Protein AF-A0AAE0ZMP1-F1 (afdb_monomer_lite)

pLDDT: mean 78.0, std 19.4, range [36.06, 98.5]

Radius of gyration: 20.7 Å; chains: 1; bounding box: 54×24×62 Å

Foldseek 3Di:
DVVVVVVCVVFVLPPQVPVVVVVVVVVVVVDDDDPVVVVVVVVVVVVCVVQQAEDEEEEEAEAAEYEYAEYEYAEYAEYEYHHYEYAEYAEYEYECYEYAEYAEYEYECEEYAEYAEYEYENYEYAEYAEYEYEHYEYAEYAEYEYEHEEYAEYAYYEYEHYHYNYYNYYHYDD

Secondary structure (DSSP, 8-state):
-HHHHHHHHHHT-TTHHHHHHHHHHHHHHS----HHHHHHHHHHHHHHHHTT-EE-S-EES-BSSEEE-SEEEEEEEEEEEESEEEEEEEEEEEESSEEEEEEEEEEESSEEEEEEEEEEESSEEEEEEEEEEESSEEEEEEEEEEESSEEEEEEEEEEESSEEEEEEEEEEE-

Structure (mmCIF, N/CA/C/O backbone):
data_AF-A0AAE0ZMP1-F1
#
_entry.id   AF-A0AAE0ZMP1-F1
#
loop_
_atom_site.group_PDB
_atom_site.id
_atom_site.type_symbol
_atom_site.label_atom_id
_atom_site.label_alt_id
_atom_site.label_comp_id
_atom_site.label_asym_id
_atom_site.label_entity_id
_atom_site.label_seq_id
_atom_site.pdbx_PDB_ins_code
_atom_site.Cartn_x
_atom_site.Cartn_y
_atom_site.Cartn_z
_atom_site.occupancy
_atom_site.B_iso_or_equiv
_atom_site.auth_seq_id
_atom_site.auth_comp_id
_atom_site.auth_asym_id
_atom_site.auth_atom_id
_atom_site.pdbx_PDB_model_num
ATOM 1 N N . MET A 1 1 ? 25.506 11.084 -27.784 1.00 42.22 1 MET A N 1
ATOM 2 C CA . MET A 1 1 ? 26.044 9.914 -27.052 1.00 42.22 1 MET A CA 1
ATOM 3 C C . MET A 1 1 ? 26.515 10.253 -25.639 1.00 42.22 1 MET A C 1
ATOM 5 O O . MET A 1 1 ? 26.110 9.558 -24.723 1.00 42.22 1 MET A O 1
ATOM 9 N N . GLU A 1 2 ? 27.291 11.321 -25.417 1.00 36.06 2 GLU A N 1
ATOM 10 C CA . GLU A 1 2 ? 27.834 11.646 -24.080 1.00 36.06 2 GLU A CA 1
ATOM 11 C C . GLU A 1 2 ? 26.759 11.967 -23.018 1.00 36.06 2 GLU A C 1
ATOM 13 O O . GLU A 1 2 ? 26.895 11.605 -21.853 1.00 36.06 2 GLU A O 1
ATOM 18 N N . LEU A 1 3 ? 25.655 12.600 -23.431 1.00 41.03 3 LEU A N 1
ATOM 19 C CA . LEU A 1 3 ? 24.535 12.943 -22.548 1.00 41.03 3 LEU A CA 1
ATOM 20 C C . LEU A 1 3 ? 23.738 11.702 -22.111 1.00 41.03 3 LEU A C 1
ATOM 22 O O . LEU A 1 3 ? 23.330 11.613 -20.959 1.00 41.03 3 LEU A O 1
ATOM 26 N N . VAL A 1 4 ? 23.599 10.722 -23.009 1.00 42.03 4 VAL A N 1
ATOM 27 C CA . VAL A 1 4 ? 22.952 9.428 -22.735 1.00 42.03 4 VAL A CA 1
ATOM 28 C C . VAL A 1 4 ? 23.803 8.617 -21.758 1.00 42.03 4 VAL A C 1
ATOM 30 O O . VAL A 1 4 ? 23.291 8.193 -20.734 1.00 42.03 4 VAL A O 1
ATOM 33 N N . GLN A 1 5 ? 25.121 8.531 -21.973 1.00 42.00 5 GLN A N 1
ATOM 34 C CA . GLN A 1 5 ? 26.026 7.856 -21.030 1.00 42.00 5 GLN A CA 1
ATOM 35 C C . GLN A 1 5 ? 26.111 8.550 -19.660 1.00 42.00 5 GLN A C 1
ATOM 37 O O . GLN A 1 5 ? 26.273 7.889 -18.632 1.00 42.00 5 GLN A O 1
ATOM 42 N N . LYS A 1 6 ? 25.998 9.886 -19.618 1.00 41.00 6 LYS A N 1
ATOM 43 C CA . LYS A 1 6 ? 25.899 10.645 -18.359 1.00 41.00 6 LYS A CA 1
ATOM 44 C C . LYS A 1 6 ? 24.579 10.381 -17.632 1.00 41.00 6 LYS A C 1
ATOM 46 O O . LYS A 1 6 ? 24.594 10.304 -16.408 1.00 41.00 6 LYS A O 1
ATOM 51 N N . LEU A 1 7 ? 23.474 10.213 -18.357 1.00 38.81 7 LEU A N 1
ATOM 52 C CA . LEU A 1 7 ? 22.162 9.889 -17.787 1.00 38.81 7 LEU A CA 1
ATOM 53 C C . LEU A 1 7 ? 22.078 8.423 -17.328 1.00 38.81 7 LEU A C 1
ATOM 55 O O . LEU A 1 7 ? 21.611 8.166 -16.223 1.00 38.81 7 LEU A O 1
ATOM 59 N N . GLU A 1 8 ? 22.622 7.476 -18.093 1.00 42.09 8 GLU A N 1
ATOM 60 C CA . GLU A 1 8 ? 22.690 6.051 -17.730 1.00 42.09 8 GLU A CA 1
ATOM 61 C C . GLU A 1 8 ? 23.477 5.817 -16.434 1.00 42.09 8 GLU A C 1
ATOM 63 O O . GLU A 1 8 ? 23.042 5.055 -15.571 1.00 42.09 8 GLU A O 1
ATOM 68 N N . ARG A 1 9 ? 24.597 6.530 -16.246 1.00 42.88 9 ARG A N 1
ATOM 69 C CA . ARG A 1 9 ? 25.384 6.475 -15.000 1.00 42.88 9 ARG A CA 1
ATOM 70 C C . ARG A 1 9 ? 24.696 7.129 -13.801 1.00 42.88 9 ARG A C 1
ATOM 72 O O . ARG A 1 9 ? 25.040 6.797 -12.674 1.00 42.88 9 ARG A O 1
ATOM 79 N N . GLN A 1 10 ? 23.771 8.063 -14.023 1.00 40.94 10 GLN A N 1
ATOM 80 C CA . GLN A 1 10 ? 23.063 8.774 -12.950 1.00 40.94 10 GLN A CA 1
ATOM 81 C C . GLN A 1 10 ? 21.799 8.041 -12.478 1.00 40.94 10 GLN A C 1
ATOM 83 O O . GLN A 1 10 ? 21.400 8.225 -11.333 1.00 40.94 10 GLN A O 1
ATOM 88 N N . PHE A 1 11 ? 21.187 7.203 -13.325 1.00 44.53 11 PHE A N 1
ATOM 89 C CA . PHE A 1 11 ? 19.870 6.609 -13.055 1.00 44.53 11 PHE A CA 1
ATOM 90 C C . PHE A 1 11 ? 19.840 5.075 -12.907 1.00 44.53 11 PHE A C 1
ATOM 92 O O . PHE A 1 11 ? 18.757 4.532 -12.721 1.00 44.53 11 PHE A O 1
ATOM 99 N N . ASN A 1 12 ? 20.989 4.381 -12.954 1.00 43.72 12 ASN A N 1
ATOM 100 C CA . ASN A 1 12 ? 21.127 2.922 -12.768 1.00 43.72 12 ASN A CA 1
ATOM 101 C C . ASN A 1 12 ? 19.997 2.109 -13.445 1.00 43.72 12 ASN A C 1
ATOM 103 O O . ASN A 1 12 ? 19.269 1.347 -12.809 1.00 43.72 12 ASN A O 1
ATOM 107 N N . LEU A 1 13 ? 19.822 2.321 -14.754 1.00 49.47 13 LEU A N 1
ATOM 108 C CA . LEU A 1 13 ? 18.735 1.782 -15.587 1.00 49.47 13 LEU A CA 1
ATOM 109 C C . LEU A 1 13 ? 18.909 0.277 -15.898 1.00 49.47 13 LEU A C 1
ATOM 111 O O . LEU A 1 13 ? 18.884 -0.135 -17.054 1.00 49.47 13 LEU A O 1
ATOM 115 N N . GLY A 1 14 ? 19.125 -0.563 -14.883 1.00 52.28 14 GLY A N 1
ATOM 116 C CA . GLY A 1 14 ? 19.512 -1.967 -15.068 1.00 52.28 14 GLY A CA 1
ATOM 117 C C . GLY A 1 14 ? 18.462 -2.829 -15.781 1.00 52.28 14 GLY A C 1
ATOM 118 O O . GLY A 1 14 ? 18.766 -3.528 -16.747 1.00 52.28 14 GLY A O 1
ATOM 119 N N . SER A 1 15 ? 17.220 -2.812 -15.305 1.00 41.31 15 SER A N 1
ATOM 120 C CA . SER A 1 15 ? 16.174 -3.762 -15.716 1.00 41.31 15 SER A CA 1
ATOM 121 C C . SER A 1 15 ? 15.103 -3.156 -16.630 1.00 41.31 15 SER A C 1
ATOM 123 O O . SER A 1 15 ? 14.632 -3.855 -17.526 1.00 41.31 15 SER A O 1
ATOM 125 N N . ALA A 1 16 ? 14.834 -1.847 -16.527 1.00 40.00 16 ALA A N 1
ATOM 126 C CA . ALA A 1 16 ? 13.980 -1.097 -17.458 1.00 40.00 16 ALA A CA 1
ATOM 127 C C . ALA A 1 16 ? 14.461 -1.186 -18.924 1.00 40.00 16 ALA A C 1
ATOM 129 O O . ALA A 1 16 ? 13.646 -1.196 -19.847 1.00 40.00 16 ALA A O 1
ATOM 130 N N . GLY A 1 17 ? 15.772 -1.353 -19.142 1.00 47.66 17 GLY A N 1
ATOM 131 C CA . GLY A 1 17 ? 16.340 -1.578 -20.472 1.00 47.66 17 GLY A CA 1
ATOM 132 C C . GLY A 1 17 ? 15.930 -2.911 -21.114 1.00 47.66 17 GLY A C 1
ATOM 133 O O . GLY A 1 17 ? 15.854 -2.990 -22.334 1.00 47.66 17 GLY A O 1
ATOM 134 N N . ARG A 1 18 ? 15.615 -3.963 -20.339 1.00 39.50 18 ARG A N 1
ATOM 135 C CA . ARG A 1 18 ? 15.395 -5.324 -20.880 1.00 39.50 18 ARG A CA 1
ATOM 136 C C . ARG A 1 18 ? 14.007 -5.526 -21.493 1.00 39.50 18 ARG A C 1
ATOM 138 O O . ARG A 1 18 ? 13.899 -6.105 -22.574 1.00 39.50 18 ARG A O 1
ATOM 145 N N . ALA A 1 19 ? 12.952 -5.029 -20.848 1.00 40.28 19 ALA A N 1
ATOM 146 C CA . ALA A 1 19 ? 11.590 -5.089 -21.388 1.00 40.28 19 ALA A CA 1
ATOM 147 C C . ALA A 1 19 ? 11.408 -4.154 -22.600 1.00 40.28 19 ALA A C 1
ATOM 149 O O . ALA A 1 19 ? 10.664 -4.463 -23.534 1.00 40.28 19 ALA A O 1
ATOM 150 N N . PHE A 1 20 ? 12.125 -3.027 -22.619 1.00 50.09 20 PHE A N 1
ATOM 151 C CA . PHE A 1 20 ? 12.143 -2.121 -23.763 1.00 50.09 20 PHE A CA 1
ATOM 152 C C . PHE A 1 20 ? 12.931 -2.704 -24.943 1.00 50.09 20 PHE A C 1
ATOM 154 O O . PHE A 1 20 ? 12.470 -2.617 -26.077 1.00 50.09 20 PHE A O 1
ATOM 161 N N . ASP A 1 21 ? 14.047 -3.397 -24.689 1.00 51.00 21 ASP A N 1
ATOM 162 C CA . ASP A 1 21 ? 14.804 -4.106 -25.728 1.00 51.00 21 ASP A CA 1
ATOM 163 C C . ASP A 1 21 ? 13.968 -5.219 -26.389 1.00 51.00 21 ASP A C 1
ATOM 165 O O . ASP A 1 21 ? 14.062 -5.435 -27.596 1.00 51.00 21 ASP A O 1
ATOM 169 N N . HIS A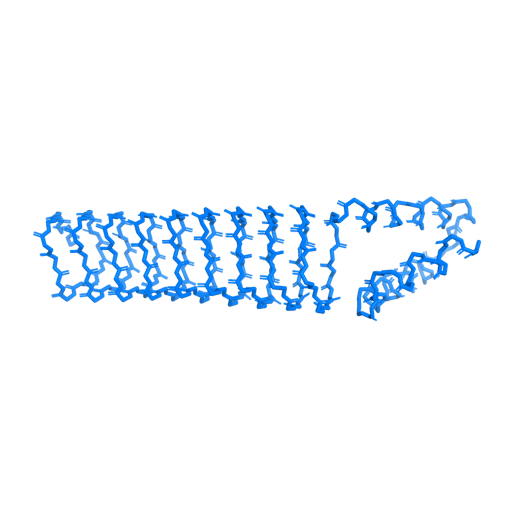 1 22 ? 13.070 -5.867 -25.635 1.00 47.00 22 HIS A N 1
ATOM 170 C CA . HIS A 1 22 ? 12.094 -6.815 -26.183 1.00 47.00 22 HIS A CA 1
ATOM 171 C C . HIS A 1 22 ? 11.057 -6.133 -27.096 1.00 47.00 22 HIS A C 1
ATOM 173 O O . HIS A 1 22 ? 10.855 -6.577 -28.223 1.00 47.00 22 HIS A O 1
ATOM 179 N N . ASN A 1 23 ? 10.449 -5.017 -26.676 1.00 47.12 23 ASN A N 1
ATOM 180 C CA . ASN A 1 23 ? 9.488 -4.280 -27.512 1.00 47.12 23 ASN A CA 1
ATOM 181 C C . ASN A 1 23 ? 10.145 -3.626 -28.735 1.00 47.12 23 ASN A C 1
ATOM 183 O O . ASN A 1 23 ? 9.558 -3.603 -29.814 1.00 47.12 23 ASN A O 1
ATOM 187 N N . LYS A 1 24 ? 11.386 -3.153 -28.594 1.00 55.38 24 LYS A N 1
ATOM 188 C CA . LYS A 1 24 ? 12.224 -2.683 -29.699 1.00 55.38 24 LYS A CA 1
ATOM 189 C C . LYS A 1 24 ? 12.503 -3.816 -30.683 1.00 55.38 24 LYS A C 1
ATOM 191 O O . LYS A 1 24 ? 12.367 -3.601 -31.880 1.00 55.38 24 LYS A O 1
ATOM 196 N N . LYS A 1 25 ? 12.804 -5.026 -30.193 1.00 56.56 25 LYS A N 1
ATOM 197 C CA . LYS A 1 25 ? 12.969 -6.235 -31.018 1.00 56.56 25 LYS A CA 1
ATOM 198 C C . LYS A 1 25 ? 11.691 -6.620 -31.767 1.00 56.56 25 LYS A C 1
ATOM 200 O O . LYS A 1 25 ? 11.767 -6.943 -32.950 1.00 56.56 25 LYS A O 1
ATOM 205 N N . VAL A 1 26 ? 10.529 -6.530 -31.122 1.00 59.34 26 VAL A N 1
ATOM 206 C CA . VAL A 1 26 ? 9.221 -6.768 -31.758 1.00 59.34 26 VAL A CA 1
ATOM 207 C C . VAL A 1 26 ? 8.920 -5.702 -32.819 1.00 59.34 26 VAL A C 1
ATOM 209 O O . VAL A 1 26 ? 8.567 -6.036 -33.942 1.00 59.34 26 VAL A O 1
ATOM 212 N N . LEU A 1 27 ? 9.156 -4.422 -32.528 1.00 54.16 27 LEU A N 1
ATOM 213 C CA . LEU A 1 27 ? 9.014 -3.339 -33.510 1.00 54.16 27 LEU A CA 1
ATOM 214 C C . LEU A 1 27 ? 9.971 -3.509 -34.700 1.00 54.16 27 LEU A C 1
ATOM 216 O O . LEU A 1 27 ? 9.571 -3.289 -35.838 1.00 54.16 27 LEU A O 1
ATOM 220 N N . THR A 1 28 ? 11.202 -3.973 -34.463 1.00 56.03 28 THR A N 1
ATOM 221 C CA . THR A 1 28 ? 12.156 -4.285 -35.540 1.00 56.03 28 THR A CA 1
ATOM 222 C C . THR A 1 28 ? 11.788 -5.544 -36.330 1.00 56.03 28 THR A C 1
ATOM 224 O O . THR A 1 28 ? 12.229 -5.677 -37.470 1.00 56.03 28 THR A O 1
ATOM 227 N N . SER A 1 29 ? 10.985 -6.461 -35.768 1.00 57.94 29 SER A N 1
ATOM 228 C CA . SER A 1 29 ? 10.535 -7.677 -36.463 1.00 57.94 29 SER A CA 1
ATOM 229 C C . SER A 1 29 ? 9.261 -7.470 -37.292 1.00 57.94 29 SER A C 1
ATOM 231 O O . SER A 1 29 ? 8.997 -8.263 -38.194 1.00 57.94 29 SER A O 1
ATOM 233 N N . MET A 1 30 ? 8.506 -6.391 -37.050 1.00 54.72 30 MET A N 1
ATOM 234 C CA . MET A 1 30 ? 7.255 -6.071 -37.758 1.00 54.72 30 MET A CA 1
ATOM 235 C C . MET A 1 30 ? 7.440 -5.316 -39.096 1.00 54.72 30 MET A C 1
ATOM 237 O O . MET A 1 30 ? 6.452 -4.938 -39.722 1.00 54.72 30 MET A O 1
ATOM 241 N N . GLY A 1 31 ? 8.675 -5.152 -39.589 1.00 61.00 31 GLY A N 1
ATOM 242 C CA . GLY A 1 31 ? 8.980 -4.569 -40.907 1.00 61.00 31 GLY A CA 1
ATOM 243 C C . GLY A 1 31 ? 9.571 -3.154 -40.858 1.00 61.00 31 GLY A C 1
ATOM 244 O O . GLY A 1 31 ? 9.678 -2.551 -39.795 1.00 61.00 31 GLY A O 1
ATOM 245 N N . SER A 1 32 ? 10.016 -2.645 -42.017 1.00 57.53 32 SER A N 1
ATOM 246 C CA . SER A 1 32 ? 10.812 -1.413 -42.180 1.00 57.53 32 SER A CA 1
ATOM 247 C C . SER A 1 32 ? 10.116 -0.142 -41.681 1.00 57.53 32 SER A C 1
ATOM 249 O O . SER A 1 32 ? 9.553 0.634 -42.449 1.00 57.53 32 SER A O 1
ATOM 251 N N . ILE A 1 33 ? 10.217 0.109 -40.381 1.00 58.28 33 ILE A N 1
ATOM 252 C CA . ILE A 1 33 ? 9.970 1.418 -39.785 1.00 58.28 33 ILE A CA 1
ATOM 253 C C . ILE A 1 33 ? 11.037 2.394 -40.337 1.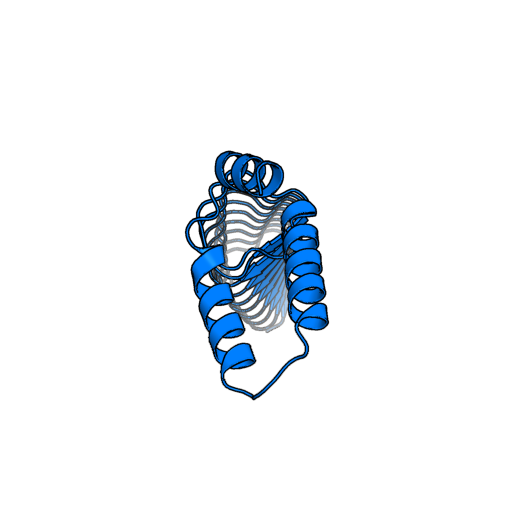00 58.28 33 ILE A C 1
ATOM 255 O O . ILE A 1 33 ? 12.228 2.066 -40.288 1.00 58.28 33 ILE A O 1
ATOM 259 N N . PRO A 1 34 ? 10.668 3.578 -40.868 1.00 62.84 34 PRO A N 1
ATOM 260 C CA . PRO A 1 34 ? 11.642 4.573 -41.318 1.00 62.84 34 PRO A CA 1
ATOM 261 C C . PRO A 1 34 ? 12.576 4.988 -40.170 1.00 62.84 34 PRO A C 1
ATOM 263 O O . PRO A 1 34 ? 12.139 5.119 -39.026 1.00 62.84 34 PRO A O 1
ATOM 266 N N . SER A 1 35 ? 13.860 5.219 -40.455 1.00 58.22 35 SER A N 1
ATOM 267 C CA . SER A 1 35 ? 14.898 5.550 -39.453 1.00 58.22 35 SER A CA 1
ATOM 268 C C . SER A 1 35 ? 14.537 6.739 -38.544 1.00 58.22 35 SER A C 1
ATOM 270 O O . SER A 1 35 ? 14.951 6.804 -37.384 1.00 58.22 35 SER A O 1
ATOM 272 N N . GLU A 1 36 ? 13.708 7.650 -39.046 1.00 58.31 36 GLU A N 1
ATOM 273 C CA . GLU A 1 36 ? 13.176 8.820 -38.345 1.00 58.31 36 GLU A CA 1
ATOM 274 C C . GLU A 1 36 ? 12.256 8.439 -37.169 1.00 58.31 36 GLU A C 1
ATOM 276 O O . GLU A 1 36 ? 12.337 9.038 -36.096 1.00 58.31 36 GLU A O 1
ATOM 281 N N . PHE A 1 37 ? 11.454 7.379 -37.305 1.00 58.97 37 PHE A N 1
ATOM 282 C CA . PHE A 1 37 ? 10.554 6.908 -36.247 1.00 58.97 37 PHE A CA 1
ATOM 283 C C . PHE A 1 37 ? 11.311 6.282 -35.071 1.00 58.97 37 PHE A C 1
ATOM 285 O O . PHE A 1 37 ? 10.892 6.445 -33.926 1.00 58.97 37 PHE A O 1
ATOM 292 N N . TYR A 1 38 ? 12.457 5.633 -35.311 1.00 60.25 38 TYR A N 1
ATOM 293 C CA . TYR A 1 38 ? 13.307 5.110 -34.231 1.00 60.25 38 TYR A CA 1
ATOM 294 C C . TYR A 1 38 ? 13.893 6.226 -33.365 1.00 60.25 38 TYR A C 1
ATOM 296 O O . TYR A 1 38 ? 13.980 6.088 -32.144 1.00 60.25 38 TYR A O 1
ATOM 304 N N . SER A 1 39 ? 14.257 7.345 -33.991 1.00 56.72 39 SER A N 1
ATOM 305 C CA . SER A 1 39 ? 14.779 8.519 -33.287 1.00 56.72 39 SER A CA 1
ATOM 306 C C . SER A 1 39 ? 13.695 9.171 -32.426 1.00 56.72 39 SER A C 1
ATOM 308 O O . SER A 1 39 ? 13.953 9.539 -31.283 1.00 56.72 39 SER A O 1
ATOM 310 N N . ILE A 1 40 ? 12.464 9.245 -32.941 1.00 60.75 40 ILE A N 1
ATOM 311 C CA . ILE A 1 40 ? 11.303 9.777 -32.217 1.00 60.75 40 ILE A CA 1
ATOM 312 C C . ILE A 1 40 ? 10.919 8.868 -31.042 1.00 60.75 40 ILE A C 1
ATOM 314 O O . ILE A 1 40 ? 10.744 9.359 -29.931 1.00 60.75 40 ILE A O 1
ATOM 318 N N . LEU A 1 41 ? 10.849 7.549 -31.249 1.00 63.62 41 LEU A N 1
ATOM 319 C CA . LEU A 1 41 ? 10.569 6.576 -30.185 1.00 63.62 41 LEU A CA 1
ATOM 320 C C . LEU A 1 41 ? 11.613 6.638 -29.063 1.00 63.62 41 LEU A C 1
ATOM 322 O O . LEU A 1 41 ? 11.247 6.685 -27.892 1.00 63.62 41 LEU A O 1
ATOM 326 N N . SER A 1 42 ? 12.900 6.712 -29.413 1.00 62.34 42 SER A N 1
ATOM 327 C CA . SER A 1 42 ? 13.993 6.832 -28.440 1.00 62.34 42 SER A CA 1
ATOM 328 C C . SER A 1 42 ? 13.975 8.171 -27.688 1.00 62.34 42 SER A C 1
ATOM 330 O O . SER A 1 42 ? 14.299 8.226 -26.500 1.00 62.34 42 SER A O 1
ATOM 332 N N . LEU A 1 43 ? 13.558 9.258 -28.346 1.00 60.47 43 LEU A N 1
ATOM 333 C CA . LEU A 1 43 ? 13.395 10.562 -27.704 1.00 60.47 43 LEU A CA 1
ATOM 334 C C . LEU A 1 43 ? 12.211 10.566 -26.728 1.00 60.47 43 LEU A C 1
ATOM 336 O O . LEU A 1 43 ? 12.344 11.076 -25.618 1.00 60.47 43 LEU A O 1
ATOM 340 N N . ILE A 1 44 ? 11.079 9.976 -27.122 1.00 63.59 44 ILE A N 1
ATOM 341 C CA . ILE A 1 44 ? 9.895 9.820 -26.266 1.00 63.59 44 ILE A CA 1
ATOM 342 C C . ILE A 1 44 ? 10.238 8.965 -25.045 1.00 63.59 44 ILE A C 1
ATOM 344 O O . ILE A 1 44 ? 9.894 9.341 -23.931 1.00 63.59 44 ILE A O 1
ATOM 348 N N . GLU A 1 45 ? 10.974 7.870 -25.225 1.00 60.97 45 GLU A N 1
ATOM 349 C CA . GLU A 1 45 ? 11.459 7.028 -24.129 1.00 60.97 45 GLU A CA 1
ATOM 350 C C . GLU A 1 45 ? 12.369 7.813 -23.174 1.00 60.97 45 GLU A C 1
ATOM 352 O O . GLU A 1 45 ? 12.145 7.829 -21.963 1.00 60.97 45 GLU A O 1
ATOM 357 N N . SER A 1 46 ? 13.344 8.541 -23.723 1.00 61.28 46 SER A N 1
ATOM 358 C CA . SER A 1 46 ? 14.258 9.377 -22.939 1.00 61.28 46 SER A CA 1
ATOM 359 C C . SER A 1 46 ? 13.510 10.458 -22.157 1.00 61.28 46 SER A C 1
ATOM 361 O O . SER A 1 46 ? 13.859 10.741 -21.015 1.00 61.28 46 SER A O 1
ATOM 363 N N . LEU A 1 47 ? 12.458 11.040 -22.739 1.00 62.50 47 LEU A N 1
ATOM 364 C CA . LEU A 1 47 ? 11.571 11.991 -22.071 1.00 62.50 47 LEU A CA 1
ATOM 365 C C . LEU A 1 47 ? 10.744 11.306 -20.975 1.00 62.50 47 LEU A C 1
ATOM 367 O O . LEU A 1 47 ? 10.704 11.800 -19.854 1.00 62.50 47 LEU A O 1
ATOM 371 N N . CYS A 1 48 ? 10.129 10.154 -21.240 1.00 62.50 48 CYS A N 1
ATOM 372 C CA . CYS A 1 48 ? 9.366 9.415 -20.235 1.00 62.50 48 CYS A CA 1
ATOM 373 C C . CYS A 1 48 ? 10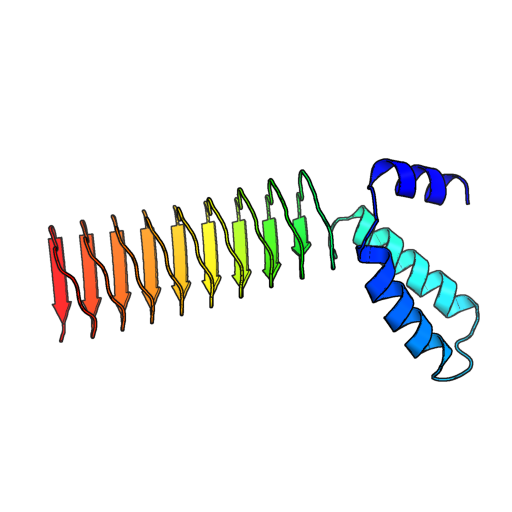.230 9.024 -19.028 1.00 62.50 48 CYS A C 1
ATOM 375 O O . CYS A 1 48 ? 9.772 9.173 -17.896 1.00 62.50 48 CYS A O 1
ATOM 377 N N . ILE A 1 49 ? 11.480 8.606 -19.249 1.00 60.22 49 ILE A N 1
ATOM 378 C CA . ILE A 1 49 ? 12.449 8.307 -18.184 1.00 60.22 49 ILE A CA 1
ATOM 379 C C . ILE A 1 49 ? 12.876 9.593 -17.463 1.00 60.22 49 ILE A C 1
ATOM 381 O O . ILE A 1 49 ? 12.846 9.645 -16.235 1.00 60.22 49 ILE A O 1
ATOM 385 N N . LEU A 1 50 ? 13.206 10.660 -18.203 1.00 55.00 50 LEU A N 1
ATOM 386 C CA . LEU A 1 50 ? 13.610 11.955 -17.637 1.00 55.00 50 LEU A CA 1
ATOM 387 C C . LEU A 1 50 ? 12.527 12.564 -16.736 1.00 55.00 50 LEU A C 1
ATOM 389 O O . LEU A 1 50 ? 12.835 13.155 -15.701 1.00 55.00 50 LEU A O 1
ATOM 393 N N . TYR A 1 51 ? 11.261 12.409 -17.118 1.00 56.06 51 TYR A N 1
ATOM 394 C CA . TYR A 1 51 ? 10.115 12.880 -16.345 1.00 56.06 51 TYR A CA 1
ATOM 395 C C . TYR A 1 51 ? 9.610 11.848 -15.316 1.00 56.06 51 TYR A C 1
ATOM 397 O O . TYR A 1 51 ? 8.686 12.155 -14.564 1.00 56.06 51 TYR A O 1
ATOM 405 N N . GLY A 1 52 ? 10.224 10.660 -15.235 1.00 57.81 52 GLY A N 1
ATOM 406 C CA . GLY A 1 52 ? 9.896 9.600 -14.271 1.00 57.81 52 GLY A CA 1
ATOM 407 C C . GLY A 1 52 ? 8.592 8.849 -14.553 1.00 57.81 52 GLY A C 1
ATOM 408 O O . GLY A 1 52 ? 8.117 8.099 -13.712 1.00 57.81 52 GLY A O 1
ATOM 409 N N . ILE A 1 53 ? 7.997 9.036 -15.729 1.00 58.16 53 ILE A N 1
ATOM 410 C CA . ILE A 1 53 ? 6.625 8.626 -16.046 1.00 58.16 53 ILE A CA 1
ATOM 411 C C . ILE A 1 53 ? 6.493 7.106 -16.198 1.00 58.16 53 ILE A C 1
ATOM 413 O O . ILE A 1 53 ? 5.422 6.579 -15.923 1.00 58.16 53 ILE A O 1
ATOM 417 N N . LEU A 1 54 ? 7.545 6.388 -16.595 1.00 57.81 54 LEU A N 1
ATOM 418 C CA . LEU A 1 54 ? 7.461 4.954 -16.880 1.00 57.81 54 LEU A CA 1
ATOM 419 C C . LEU A 1 54 ? 8.701 4.212 -16.361 1.00 57.81 54 LEU A C 1
ATOM 421 O O . LEU A 1 54 ? 9.789 4.383 -16.904 1.00 57.81 54 LEU A O 1
ATOM 425 N N . TRP A 1 55 ? 8.528 3.364 -15.346 1.00 62.72 55 TRP A N 1
ATOM 426 C CA . TRP A 1 55 ? 9.553 2.442 -14.857 1.00 62.72 55 TRP A CA 1
ATOM 427 C C . TRP A 1 55 ? 8.991 1.029 -14.850 1.00 62.72 55 TRP A C 1
ATOM 429 O O . TRP A 1 55 ? 8.012 0.740 -14.165 1.00 62.72 55 TRP A O 1
ATOM 439 N N . LYS A 1 56 ? 9.581 0.143 -15.651 1.00 54.97 56 LYS A N 1
ATOM 440 C CA . LYS A 1 56 ? 9.037 -1.207 -15.782 1.00 54.97 56 LYS A CA 1
ATOM 441 C C . LYS A 1 56 ? 9.650 -2.210 -14.824 1.00 54.97 56 LYS A C 1
ATOM 443 O O . LYS A 1 56 ? 8.905 -3.058 -14.374 1.00 54.97 56 LYS A O 1
ATOM 448 N N . ASP A 1 57 ? 10.926 -2.060 -14.468 1.00 58.38 57 ASP A N 1
ATOM 449 C CA . ASP A 1 57 ? 11.633 -3.011 -13.608 1.00 58.38 57 ASP A CA 1
ATOM 450 C C . ASP A 1 57 ? 12.834 -2.343 -12.910 1.00 58.38 57 ASP A C 1
ATOM 452 O O . ASP A 1 57 ? 13.643 -1.695 -13.590 1.00 58.38 57 ASP A O 1
ATOM 456 N N . GLY A 1 58 ? 13.034 -2.570 -11.605 1.00 65.00 58 GLY A N 1
ATOM 457 C CA . GLY A 1 58 ? 14.302 -2.297 -10.898 1.00 65.00 58 GLY A CA 1
ATOM 458 C C . GLY A 1 58 ? 14.174 -1.770 -9.467 1.00 65.00 58 GLY A C 1
ATOM 459 O O . GLY A 1 58 ? 13.079 -1.471 -9.004 1.00 65.00 58 GLY A O 1
ATOM 460 N N . GLU A 1 59 ? 15.313 -1.641 -8.785 1.00 71.44 59 GLU A N 1
ATOM 461 C CA . GLU A 1 59 ? 15.415 -0.999 -7.470 1.00 71.44 59 GLU A CA 1
ATOM 462 C C . GLU A 1 59 ? 15.549 0.521 -7.629 1.00 71.44 59 GLU A C 1
ATOM 464 O O . GLU A 1 59 ? 16.457 1.008 -8.312 1.00 71.44 59 GLU A O 1
ATOM 469 N N . THR A 1 60 ? 14.672 1.296 -6.987 1.00 69.44 60 THR A N 1
ATOM 470 C CA . THR A 1 60 ? 14.766 2.762 -6.990 1.00 69.44 60 THR A CA 1
ATOM 471 C C . THR A 1 60 ? 14.654 3.352 -5.589 1.00 69.44 60 THR A C 1
ATOM 473 O O . THR A 1 60 ? 13.824 2.964 -4.768 1.00 69.44 60 THR A O 1
ATOM 476 N N . SER A 1 61 ? 15.488 4.350 -5.296 1.00 74.44 61 SER A N 1
ATOM 477 C CA . SER A 1 61 ? 15.458 5.017 -3.990 1.00 74.44 61 SER A CA 1
ATOM 478 C C . SER A 1 61 ? 14.292 6.002 -3.867 1.00 74.44 61 SER A C 1
ATOM 480 O O . SER A 1 61 ? 13.660 6.101 -2.815 1.00 74.44 61 SER A O 1
ATOM 482 N N . SER A 1 62 ? 13.977 6.758 -4.925 1.00 78.12 62 SER A N 1
ATOM 483 C CA . SER A 1 62 ? 12.895 7.741 -4.881 1.00 78.12 62 SER A CA 1
ATOM 484 C C . SER A 1 62 ? 12.281 8.043 -6.243 1.00 78.12 62 SER A C 1
ATOM 486 O O . SER A 1 62 ? 12.983 8.404 -7.185 1.00 78.12 62 SER A O 1
ATOM 488 N N . VAL A 1 63 ? 10.948 8.028 -6.298 1.00 79.19 63 VAL A N 1
ATOM 489 C CA . VAL A 1 63 ? 10.145 8.457 -7.447 1.00 79.19 63 VAL A CA 1
ATOM 490 C C . VAL A 1 63 ? 9.239 9.618 -7.038 1.00 79.19 63 VAL A C 1
ATOM 492 O O . VAL A 1 63 ? 8.482 9.554 -6.064 1.00 79.19 63 VAL A O 1
ATOM 495 N N . LYS A 1 64 ? 9.297 10.729 -7.782 1.00 78.56 64 LYS A N 1
ATOM 496 C CA . LYS A 1 64 ? 8.398 11.875 -7.550 1.00 78.56 64 LYS A CA 1
ATOM 497 C C . LYS A 1 64 ? 7.015 11.649 -8.166 1.00 78.56 64 LYS A C 1
ATOM 499 O O . LYS A 1 64 ? 6.015 11.926 -7.511 1.00 78.56 64 LYS A O 1
ATOM 504 N N . GLN A 1 65 ? 6.980 11.200 -9.410 1.00 78.19 65 GLN A N 1
ATOM 505 C CA . GLN A 1 65 ? 5.786 10.840 -10.170 1.00 78.19 65 GLN A CA 1
ATOM 506 C C . GLN A 1 65 ? 6.176 9.661 -11.050 1.00 78.19 65 GLN A C 1
ATOM 508 O O . GLN A 1 65 ? 7.269 9.724 -11.605 1.00 78.19 65 GLN A O 1
ATOM 513 N N . GLY A 1 66 ? 5.344 8.625 -11.164 1.00 74.56 66 GLY A N 1
ATOM 514 C CA . GLY A 1 66 ? 5.644 7.533 -12.086 1.00 74.56 66 GLY A CA 1
ATOM 515 C C . GLY A 1 66 ? 4.622 6.408 -12.150 1.00 74.56 66 GLY A C 1
ATOM 516 O O . GLY A 1 66 ? 3.791 6.237 -11.257 1.00 74.56 66 GLY A O 1
ATOM 517 N N . LEU A 1 67 ? 4.707 5.648 -13.238 1.00 76.81 67 LEU A N 1
ATOM 518 C CA . LEU A 1 67 ? 4.055 4.360 -13.434 1.00 76.81 67 LEU A CA 1
ATOM 519 C C . LEU A 1 67 ? 5.101 3.271 -13.205 1.00 76.81 67 LEU A C 1
ATOM 521 O O . LEU A 1 67 ? 6.073 3.201 -13.956 1.00 76.81 67 LEU A O 1
ATOM 525 N N . LEU A 1 68 ? 4.920 2.464 -12.166 1.00 76.25 68 LEU A N 1
ATOM 526 C CA . LEU A 1 68 ? 5.821 1.385 -11.782 1.00 76.25 68 LEU A CA 1
ATOM 527 C C . LEU A 1 68 ? 5.101 0.057 -11.999 1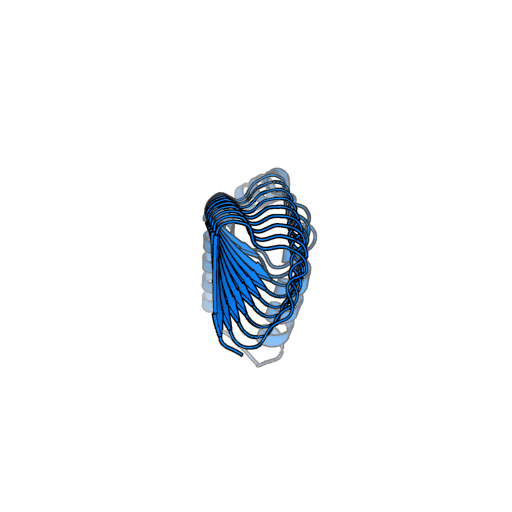.00 76.25 68 LEU A C 1
ATOM 529 O O . LEU A 1 68 ? 4.026 -0.146 -11.441 1.00 76.25 68 LEU A O 1
ATOM 533 N N . SER A 1 69 ? 5.657 -0.825 -12.829 1.00 68.06 69 SER A N 1
ATOM 534 C CA . SER A 1 69 ? 5.030 -2.125 -13.126 1.00 68.06 69 SER A CA 1
ATOM 535 C C . SER A 1 69 ? 5.658 -3.311 -12.413 1.00 68.06 69 SER A C 1
ATOM 537 O O . SER A 1 69 ? 4.941 -4.272 -12.184 1.00 68.06 69 SER A O 1
ATOM 539 N N . HIS A 1 70 ? 6.955 -3.262 -12.113 1.00 69.38 70 HIS A N 1
ATOM 540 C CA . HIS A 1 70 ? 7.655 -4.242 -11.293 1.00 69.38 70 HIS A CA 1
ATOM 541 C C . HIS A 1 70 ? 8.868 -3.599 -10.620 1.00 69.38 70 HIS A C 1
ATOM 543 O O . HIS A 1 70 ? 9.499 -2.693 -11.176 1.00 69.38 70 HIS A O 1
ATOM 549 N N . GLY A 1 71 ? 9.220 -4.093 -9.434 1.00 75.38 71 GLY A N 1
ATOM 550 C CA . GLY A 1 71 ? 10.459 -3.738 -8.745 1.00 75.38 71 GLY A CA 1
ATOM 551 C C . GLY A 1 71 ? 10.270 -3.283 -7.305 1.00 75.38 71 GLY A C 1
ATOM 552 O O . GLY A 1 71 ? 9.173 -3.314 -6.752 1.00 75.38 71 GLY A O 1
ATOM 553 N N . GLU A 1 72 ? 11.376 -2.847 -6.717 1.00 79.69 72 GLU A N 1
ATOM 554 C CA . GLU A 1 72 ? 11.453 -2.413 -5.327 1.00 79.69 72 GLU A CA 1
ATOM 555 C C . GLU A 1 72 ? 11.678 -0.905 -5.285 1.00 79.69 72 GLU A C 1
ATOM 557 O O . GLU A 1 72 ? 12.551 -0.361 -5.965 1.00 79.69 72 GLU A O 1
ATOM 562 N N . THR A 1 73 ? 10.875 -0.182 -4.509 1.00 82.44 73 THR A N 1
ATOM 563 C CA . THR A 1 73 ? 11.011 1.273 -4.406 1.00 82.44 73 THR A CA 1
ATOM 564 C C . THR A 1 73 ? 10.956 1.748 -2.967 1.00 82.44 73 THR A C 1
ATOM 566 O O . THR A 1 73 ? 9.981 1.528 -2.255 1.00 82.44 73 THR A O 1
ATOM 569 N N . SER A 1 74 ? 11.967 2.491 -2.517 1.00 83.44 74 SER A N 1
ATOM 570 C CA . SER A 1 74 ? 11.954 2.978 -1.132 1.00 83.44 74 SER A CA 1
ATOM 571 C C . SER A 1 74 ? 10.895 4.064 -0.918 1.00 83.44 74 SER A C 1
ATOM 573 O O . SER A 1 74 ? 10.246 4.117 0.127 1.00 83.44 74 SER A O 1
ATOM 575 N N . THR A 1 75 ? 10.701 4.987 -1.869 1.00 85.12 75 THR A N 1
ATOM 576 C CA . THR A 1 75 ? 9.727 6.082 -1.703 1.00 85.12 75 THR A CA 1
ATOM 577 C C . THR A 1 75 ? 9.103 6.556 -3.010 1.00 85.12 75 THR A C 1
ATOM 579 O O . THR A 1 75 ? 9.802 7.021 -3.906 1.00 85.12 75 THR A O 1
ATOM 582 N N . VAL A 1 76 ? 7.769 6.597 -3.056 1.00 87.25 76 VAL A N 1
ATOM 583 C CA . VAL A 1 76 ? 6.979 7.192 -4.141 1.00 87.25 76 VAL A CA 1
ATOM 584 C C . VAL A 1 76 ? 6.143 8.360 -3.616 1.00 87.25 76 VAL A C 1
ATOM 586 O O . VAL A 1 76 ? 5.363 8.228 -2.670 1.00 87.25 76 VAL A O 1
ATOM 589 N N . LYS A 1 77 ? 6.260 9.542 -4.231 1.00 85.94 77 LYS A N 1
ATOM 590 C CA . LYS A 1 77 ? 5.387 10.678 -3.881 1.00 85.94 77 LYS A CA 1
ATOM 591 C C . LYS A 1 77 ? 4.015 10.585 -4.549 1.00 85.94 77 LYS A C 1
ATOM 593 O O . LYS A 1 77 ? 3.022 10.860 -3.881 1.00 85.94 77 LYS A O 1
ATOM 598 N N . GLN A 1 78 ? 3.973 10.262 -5.835 1.00 85.62 78 GLN A N 1
ATOM 599 C CA . GLN A 1 78 ? 2.751 10.037 -6.607 1.00 85.62 78 GLN A CA 1
ATOM 600 C C . GLN A 1 78 ? 3.007 8.895 -7.588 1.00 85.62 78 GLN A C 1
ATOM 602 O O . GLN A 1 78 ? 4.020 8.934 -8.283 1.00 85.62 78 GLN A O 1
ATOM 607 N N . GLY A 1 79 ? 2.131 7.899 -7.675 1.00 84.69 79 GLY A N 1
ATOM 608 C CA . GLY A 1 79 ? 2.315 6.881 -8.703 1.00 84.69 79 GLY A CA 1
ATOM 609 C C . GLY A 1 79 ? 1.196 5.869 -8.858 1.00 84.69 79 GLY A C 1
ATOM 610 O O . GLY A 1 79 ? 0.337 5.728 -7.989 1.00 84.69 79 GLY A O 1
ATOM 611 N N . LEU A 1 80 ? 1.234 5.171 -9.990 1.00 86.19 80 LEU A N 1
ATOM 612 C CA . LEU A 1 80 ? 0.509 3.919 -10.194 1.00 86.19 80 LEU A CA 1
ATOM 613 C C . LEU A 1 80 ? 1.526 2.796 -10.053 1.00 86.19 80 LEU A C 1
ATOM 615 O O . LEU A 1 80 ? 2.531 2.805 -10.758 1.00 86.19 80 LEU A O 1
ATOM 619 N N . LEU A 1 81 ? 1.297 1.889 -9.117 1.00 86.31 81 LEU A N 1
ATOM 620 C CA . LEU A 1 81 ? 2.202 0.804 -8.782 1.00 86.31 81 LEU A CA 1
ATOM 621 C C . LEU A 1 81 ? 1.490 -0.514 -9.051 1.00 86.31 81 LEU A C 1
ATOM 623 O O . LEU A 1 81 ? 0.367 -0.731 -8.594 1.00 86.31 81 LEU A O 1
ATOM 627 N N . SER A 1 82 ? 2.159 -1.391 -9.777 1.00 84.88 82 SER A N 1
ATOM 628 C CA . SER A 1 82 ? 1.749 -2.766 -9.994 1.00 84.88 82 SER A CA 1
ATOM 629 C C . SER A 1 82 ? 2.911 -3.686 -9.631 1.00 84.88 82 SER A C 1
ATOM 631 O O . SER A 1 82 ? 4.058 -3.286 -9.810 1.00 84.88 82 SER A O 1
ATOM 633 N N . HIS A 1 83 ? 2.624 -4.870 -9.088 1.00 80.44 83 HIS A N 1
ATOM 634 C CA . HIS A 1 83 ? 3.570 -5.986 -8.969 1.00 80.44 83 HIS A CA 1
ATOM 635 C C . HIS A 1 83 ? 4.976 -5.656 -8.447 1.00 80.44 83 HIS A C 1
ATOM 637 O O . HIS A 1 83 ? 5.981 -6.021 -9.061 1.00 80.44 83 HIS A O 1
ATOM 643 N N . GLY A 1 84 ? 5.059 -5.016 -7.281 1.00 83.62 84 GLY A N 1
ATOM 644 C CA . GLY A 1 84 ? 6.333 -4.692 -6.649 1.00 83.62 84 GLY A CA 1
ATOM 645 C C . GLY A 1 84 ? 6.228 -4.444 -5.151 1.00 83.62 84 GLY A C 1
ATOM 646 O O . GLY A 1 84 ? 5.137 -4.448 -4.578 1.00 83.62 84 GLY A O 1
ATOM 647 N N . GLU A 1 85 ? 7.379 -4.189 -4.543 1.00 88.69 85 GLU A N 1
ATOM 648 C CA . GLU A 1 85 ? 7.501 -3.853 -3.129 1.00 88.69 85 GLU A CA 1
ATOM 649 C C . GLU A 1 85 ? 7.793 -2.362 -2.982 1.00 88.69 85 GLU A C 1
ATOM 651 O O . GLU A 1 85 ? 8.603 -1.777 -3.709 1.00 88.69 85 GLU A O 1
ATOM 656 N N . THR A 1 86 ? 7.116 -1.686 -2.058 1.00 90.75 86 THR A N 1
ATOM 657 C CA . THR A 1 86 ? 7.361 -0.262 -1.822 1.00 90.75 86 THR A CA 1
ATOM 658 C C . THR A 1 86 ? 7.337 0.096 -0.348 1.00 90.75 86 THR A C 1
ATOM 660 O O . THR A 1 86 ? 6.349 -0.112 0.347 1.00 90.75 86 THR A O 1
ATOM 663 N N . SER A 1 87 ? 8.397 0.724 0.159 1.00 93.25 87 SER A N 1
ATOM 664 C CA . SER A 1 87 ? 8.434 1.064 1.587 1.00 93.25 87 SER A CA 1
ATOM 665 C C . SER A 1 87 ? 7.463 2.201 1.928 1.00 93.25 87 SER A C 1
ATOM 667 O O . SER A 1 87 ? 6.785 2.164 2.956 1.00 93.25 87 SER A O 1
ATOM 669 N N . SER A 1 88 ? 7.359 3.233 1.081 1.00 95.12 88 SER A N 1
ATOM 670 C CA . SER A 1 88 ? 6.465 4.367 1.344 1.00 95.12 88 SER A CA 1
ATOM 671 C C . SER A 1 88 ? 5.849 4.985 0.093 1.00 95.12 88 SER A C 1
ATOM 673 O O . SER A 1 88 ? 6.554 5.404 -0.822 1.00 95.12 88 SER A O 1
ATOM 675 N N . VAL A 1 89 ? 4.526 5.148 0.109 1.00 95.31 89 VAL A N 1
ATOM 676 C CA . VAL A 1 89 ? 3.745 5.854 -0.909 1.00 95.31 89 VAL A CA 1
ATOM 677 C C . VAL A 1 89 ? 2.988 7.015 -0.273 1.00 95.31 89 VAL A C 1
ATOM 679 O O . VAL A 1 89 ? 2.174 6.850 0.638 1.00 95.31 89 VAL A O 1
ATOM 682 N N . LYS A 1 90 ? 3.208 8.235 -0.767 1.00 96.38 90 LYS A N 1
ATOM 683 C CA . LYS A 1 90 ? 2.440 9.400 -0.304 1.00 96.38 90 LYS A CA 1
ATOM 684 C C . LYS A 1 90 ? 1.056 9.458 -0.958 1.00 96.38 90 LYS A C 1
ATOM 686 O O . LYS A 1 90 ? 0.085 9.731 -0.256 1.00 96.38 90 LYS A O 1
ATOM 691 N N . GLN A 1 91 ? 0.981 9.257 -2.269 1.00 94.38 91 GLN A N 1
ATOM 692 C CA . GLN A 1 91 ? -0.252 9.188 -3.052 1.00 94.38 91 GLN A CA 1
ATOM 693 C C . GLN A 1 91 ? -0.092 8.098 -4.108 1.00 94.38 91 GLN A C 1
ATOM 695 O O . GLN A 1 91 ? 0.887 8.134 -4.849 1.00 94.38 91 GLN A O 1
ATOM 700 N N . GLY A 1 92 ? -1.017 7.149 -4.206 1.00 91.12 92 GLY A N 1
ATOM 701 C CA . GLY A 1 92 ? -0.925 6.188 -5.299 1.00 91.12 92 GLY A CA 1
ATOM 702 C C . GLY A 1 92 ? -2.119 5.278 -5.497 1.00 91.12 92 GLY A C 1
ATOM 703 O O . GLY A 1 92 ? -2.986 5.171 -4.631 1.00 91.12 92 GLY A O 1
ATOM 704 N N . LEU A 1 93 ? -2.142 4.641 -6.665 1.00 92.94 93 LEU A N 1
ATOM 705 C CA . LEU A 1 93 ? -2.968 3.468 -6.926 1.00 92.94 93 LEU A CA 1
ATOM 706 C C . LEU A 1 93 ? -2.040 2.261 -6.936 1.00 92.94 93 LEU A C 1
ATOM 708 O O . LEU A 1 93 ? -1.021 2.292 -7.620 1.00 92.94 93 LEU A O 1
ATOM 712 N N . LEU A 1 94 ? -2.372 1.239 -6.165 1.00 92.44 94 LEU A N 1
ATOM 713 C CA . LEU A 1 94 ? -1.538 0.076 -5.932 1.00 92.44 94 LEU A CA 1
ATOM 714 C C . LEU A 1 94 ? -2.308 -1.177 -6.338 1.00 92.44 94 LEU A C 1
ATOM 716 O O . LEU A 1 94 ? -3.491 -1.332 -6.017 1.00 92.44 94 LEU A O 1
ATOM 720 N N . SER A 1 95 ? -1.640 -2.071 -7.051 1.00 91.00 95 SER A N 1
ATOM 721 C CA . SER A 1 95 ? -2.214 -3.336 -7.481 1.00 91.00 95 SER A CA 1
ATOM 722 C C . SER A 1 95 ? -1.189 -4.455 -7.372 1.00 91.00 95 SER A C 1
ATOM 724 O O . SER A 1 95 ? -0.070 -4.302 -7.854 1.00 91.00 95 SER A O 1
ATOM 726 N N . HIS A 1 96 ? -1.558 -5.585 -6.774 1.00 87.94 96 HIS A N 1
ATOM 727 C CA . HIS A 1 96 ? -0.717 -6.785 -6.779 1.00 87.94 96 HIS A CA 1
ATOM 728 C C . HIS A 1 96 ? 0.692 -6.612 -6.200 1.00 87.94 96 HIS A C 1
ATOM 730 O O . HIS A 1 96 ? 1.642 -7.115 -6.782 1.00 87.94 96 HIS A O 1
ATOM 736 N N . GLY A 1 97 ? 0.855 -5.913 -5.078 1.00 88.44 97 GLY A N 1
ATOM 737 C CA . GLY A 1 97 ? 2.174 -5.703 -4.477 1.00 88.44 97 GLY A CA 1
ATOM 738 C C . GLY A 1 97 ? 2.134 -5.545 -2.965 1.00 88.44 97 GLY A C 1
ATOM 739 O O . GLY A 1 97 ? 1.061 -5.513 -2.360 1.00 88.44 97 GLY A O 1
ATOM 740 N N . GLU A 1 98 ? 3.318 -5.401 -2.383 1.00 94.06 98 GLU A N 1
ATOM 741 C CA . GLU A 1 98 ? 3.506 -5.199 -0.951 1.00 94.06 98 GLU A CA 1
ATOM 742 C C . GLU A 1 98 ? 3.899 -3.750 -0.678 1.00 94.06 98 GLU A C 1
ATOM 744 O O . GLU A 1 98 ? 4.717 -3.146 -1.379 1.00 94.06 98 GLU A O 1
ATOM 749 N N . THR A 1 99 ? 3.297 -3.127 0.332 1.00 95.50 99 THR A N 1
ATOM 750 C CA . THR A 1 99 ? 3.641 -1.749 0.691 1.00 95.50 99 THR A CA 1
ATOM 751 C C . THR A 1 99 ? 3.667 -1.527 2.192 1.00 95.50 99 THR A C 1
ATOM 753 O O . THR A 1 99 ? 2.672 -1.711 2.884 1.00 95.50 99 THR A O 1
ATOM 756 N N . SER A 1 100 ? 4.781 -1.041 2.740 1.00 97.00 100 SER A N 1
ATOM 757 C CA . SER A 1 100 ? 4.859 -0.846 4.195 1.00 97.00 100 SER A CA 1
ATOM 758 C C . SER A 1 100 ? 3.980 0.323 4.663 1.00 97.00 100 SER A C 1
ATOM 760 O O . SER A 1 100 ? 3.328 0.251 5.711 1.00 97.00 100 SER A O 1
ATOM 762 N N . SER A 1 101 ? 3.928 1.424 3.902 1.00 97.31 101 SER A N 1
ATOM 763 C CA . SER A 1 101 ? 3.125 2.590 4.283 1.00 97.31 101 SER A CA 1
ATOM 764 C C . SER A 1 101 ? 2.525 3.368 3.118 1.00 97.31 101 SER A C 1
ATOM 766 O O . SER A 1 101 ? 3.239 3.854 2.244 1.00 97.31 101 SER A O 1
ATOM 768 N N . VAL A 1 102 ? 1.212 3.596 3.179 1.00 97.62 102 VAL A N 1
ATOM 769 C CA . VAL A 1 102 ? 0.456 4.443 2.253 1.00 97.62 102 VAL A CA 1
ATOM 770 C C . VAL A 1 102 ? -0.188 5.599 3.014 1.00 97.62 102 VAL A C 1
ATOM 772 O O . VAL A 1 102 ? -0.998 5.419 3.927 1.00 97.62 102 VAL A O 1
ATOM 775 N N . LYS A 1 103 ? 0.119 6.839 2.625 1.00 98.19 103 LYS A N 1
ATOM 776 C CA . LYS A 1 103 ? -0.545 8.011 3.214 1.00 98.19 103 LYS A CA 1
ATOM 777 C C . LYS A 1 103 ? -1.934 8.238 2.612 1.00 98.19 103 LYS A C 1
ATOM 779 O O . LYS A 1 103 ? -2.863 8.539 3.359 1.00 98.19 103 LYS A O 1
ATOM 784 N N . GLN A 1 104 ? -2.054 8.160 1.294 1.00 97.12 104 GLN A N 1
ATOM 785 C CA . GLN A 1 104 ? -3.301 8.288 0.542 1.00 97.12 104 GLN A CA 1
ATOM 786 C C . GLN A 1 104 ? -3.250 7.316 -0.632 1.00 97.12 104 GLN A C 1
ATOM 788 O O . GLN A 1 104 ? -2.294 7.370 -1.401 1.00 97.12 104 GLN A O 1
ATOM 793 N N . GLY A 1 105 ? -4.244 6.454 -0.804 1.00 94.12 105 GLY A N 1
ATOM 794 C CA . GLY A 1 105 ? -4.241 5.608 -1.990 1.00 94.12 105 GLY A CA 1
ATOM 795 C C . GLY A 1 105 ? -5.445 4.710 -2.174 1.00 94.12 105 GLY A C 1
ATOM 796 O O . GLY A 1 105 ? -6.285 4.582 -1.285 1.00 94.12 105 GLY A O 1
ATOM 797 N N . LEU A 1 106 ? -5.509 4.112 -3.359 1.00 95.12 106 LEU A N 1
ATOM 798 C CA . LEU A 1 106 ? -6.370 2.969 -3.629 1.00 95.12 106 LEU A CA 1
ATOM 799 C C . LEU A 1 106 ? -5.470 1.745 -3.722 1.00 95.12 106 LEU A C 1
ATOM 801 O O . LEU A 1 106 ? -4.509 1.789 -4.486 1.00 95.12 106 LEU A O 1
ATOM 805 N N . SER A 1 107 ? -5.772 0.682 -2.989 1.00 91.88 107 SER A N 1
ATOM 806 C CA . SER A 1 107 ? -5.027 -0.574 -3.092 1.00 91.88 107 SER A CA 1
ATOM 807 C C . SER A 1 107 ? -5.961 -1.706 -3.481 1.00 91.88 107 SER A C 1
ATOM 809 O O . SER A 1 107 ? -7.085 -1.797 -2.986 1.00 91.88 107 SER A O 1
ATOM 811 N N . SER A 1 108 ? -5.477 -2.569 -4.366 1.00 92.31 108 SER A N 1
ATOM 812 C CA . SER A 1 108 ? -6.180 -3.763 -4.815 1.00 92.31 108 SER A CA 1
ATOM 813 C C . SER A 1 108 ? -5.241 -4.965 -4.837 1.00 92.31 108 SER A C 1
ATOM 815 O O . SER A 1 108 ? -4.103 -4.825 -5.279 1.00 92.31 108 SER A O 1
ATOM 817 N N . HIS A 1 109 ? -5.702 -6.144 -4.416 1.00 90.12 109 HIS A N 1
ATOM 818 C CA . HIS A 1 109 ? -4.948 -7.395 -4.603 1.00 90.12 109 HIS A CA 1
ATOM 819 C C . HIS A 1 109 ? -3.540 -7.390 -3.997 1.00 90.12 109 HIS A C 1
ATOM 821 O O . HIS A 1 109 ? -2.631 -7.938 -4.601 1.00 90.12 109 HIS A O 1
ATOM 827 N N . GLY A 1 110 ? -3.325 -6.757 -2.844 1.00 89.81 110 GLY A N 1
ATOM 828 C CA . GLY A 1 110 ? -1.987 -6.627 -2.265 1.00 89.81 110 GLY A CA 1
ATOM 829 C C . GLY A 1 110 ? -1.981 -6.543 -0.749 1.00 89.81 110 GLY A C 1
ATOM 830 O O . GLY A 1 110 ? -3.032 -6.470 -0.108 1.00 89.81 110 GLY A O 1
ATOM 831 N N . GLU A 1 111 ? -0.775 -6.507 -0.200 1.00 95.38 111 GLU A N 1
ATOM 832 C CA . GLU A 1 111 ? -0.532 -6.431 1.234 1.00 95.38 111 GLU A CA 1
ATOM 833 C C . GLU A 1 111 ? -0.053 -5.030 1.601 1.00 95.38 111 GLU A C 1
ATOM 835 O O . GLU A 1 111 ? 0.772 -4.414 0.919 1.00 95.38 111 GLU A O 1
ATOM 840 N N . THR A 1 112 ? -0.592 -4.461 2.676 1.00 96.19 112 THR A N 1
ATOM 841 C CA . THR A 1 112 ? -0.148 -3.148 3.145 1.00 96.19 112 THR A CA 1
ATOM 842 C C . THR A 1 112 ? -0.060 -3.089 4.660 1.00 96.19 112 THR A C 1
ATOM 844 O O . THR A 1 112 ? -1.054 -3.256 5.355 1.00 96.19 112 THR A O 1
ATOM 847 N N . SER A 1 113 ? 1.102 -2.768 5.229 1.00 97.25 113 SER A N 1
ATOM 848 C CA . SER A 1 113 ? 1.206 -2.734 6.697 1.00 97.25 113 SER A CA 1
ATOM 849 C C . SER A 1 113 ? 0.413 -1.564 7.290 1.00 97.25 113 SER A C 1
ATOM 851 O O . SER A 1 113 ? -0.306 -1.719 8.278 1.00 97.25 113 SER A O 1
ATOM 853 N N . THR A 1 114 ? 0.515 -0.368 6.695 1.00 97.69 114 THR A N 1
ATOM 854 C CA . THR A 1 114 ? -0.163 0.831 7.212 1.00 97.69 114 THR A CA 1
ATOM 855 C C . THR A 1 114 ? -0.787 1.704 6.128 1.00 97.69 114 THR A C 1
ATOM 857 O O . THR A 1 114 ? -0.120 2.136 5.192 1.00 97.69 114 THR A O 1
ATOM 860 N N . VAL A 1 115 ? -2.060 2.065 6.310 1.00 98.12 115 VAL A N 1
ATOM 861 C CA . VAL A 1 115 ? -2.789 3.008 5.453 1.00 98.12 115 VAL A CA 1
ATOM 862 C C . VAL A 1 115 ? -3.356 4.142 6.296 1.00 98.12 115 VAL A C 1
ATOM 864 O O . VAL A 1 115 ? -4.149 3.943 7.219 1.00 98.12 115 VAL A O 1
ATOM 867 N N . LYS A 1 116 ? -2.992 5.386 5.979 1.00 98.50 116 LYS A N 1
ATOM 868 C CA . LYS A 1 116 ? -3.581 6.546 6.663 1.00 98.50 116 LYS A CA 1
ATOM 869 C C . LYS A 1 116 ? -4.963 6.891 6.101 1.00 98.50 116 LYS A C 1
ATOM 871 O O . LYS A 1 116 ? -5.864 7.181 6.884 1.00 98.50 116 LYS A O 1
ATOM 876 N N . GLN A 1 117 ? -5.106 6.924 4.781 1.00 98.00 117 GLN A N 1
ATOM 877 C CA . GLN A 1 117 ? -6.357 7.194 4.070 1.00 98.00 117 GLN A CA 1
ATOM 878 C C . GLN A 1 117 ? -6.400 6.324 2.817 1.00 98.00 117 GLN A C 1
ATOM 880 O O . GLN A 1 117 ? -5.478 6.416 2.009 1.00 98.00 117 GLN A O 1
ATOM 885 N N . GLY A 1 118 ? -7.443 5.523 2.619 1.00 96.00 118 GLY A N 1
ATOM 886 C CA . GLY A 1 118 ? -7.542 4.788 1.362 1.00 96.00 118 GLY A CA 1
ATOM 887 C C . GLY A 1 118 ? -8.835 4.036 1.107 1.00 96.00 118 GLY A C 1
ATOM 888 O O . GLY A 1 118 ? -9.676 3.903 1.994 1.00 96.00 118 GLY A O 1
ATOM 889 N N . LEU A 1 119 ? -8.974 3.566 -0.131 1.00 97.25 119 LEU A N 1
ATOM 890 C CA . LEU A 1 119 ? -9.954 2.546 -0.499 1.00 97.25 119 LEU A CA 1
ATOM 891 C C . LEU A 1 119 ? -9.187 1.257 -0.768 1.00 97.25 119 LEU A C 1
ATOM 893 O O . LEU A 1 119 ? -8.237 1.264 -1.548 1.00 97.25 119 LEU A O 1
ATOM 897 N N . LEU A 1 120 ? -9.573 0.181 -0.102 1.00 95.75 120 LEU A N 1
ATOM 898 C CA . LEU A 1 120 ? -8.845 -1.079 -0.118 1.00 95.75 120 LEU A CA 1
ATOM 899 C C . LEU A 1 120 ? -9.792 -2.179 -0.571 1.00 95.75 120 LEU A C 1
ATOM 901 O O . LEU A 1 120 ? -10.923 -2.265 -0.089 1.00 95.75 120 LEU A O 1
ATOM 905 N N . SER A 1 121 ? -9.334 -2.996 -1.510 1.00 94.38 121 SER A N 1
ATOM 906 C CA . SER A 1 121 ? -10.116 -4.103 -2.040 1.00 94.38 121 SER A CA 1
ATOM 907 C C . SER A 1 121 ? -9.258 -5.346 -2.229 1.00 94.38 121 SER A C 1
ATOM 909 O O . SER A 1 121 ? -8.139 -5.226 -2.720 1.00 94.38 121 SER A O 1
ATOM 911 N N . HIS A 1 122 ? -9.774 -6.533 -1.899 1.00 92.12 122 HIS A N 1
ATOM 912 C CA . HIS A 1 122 ? -9.086 -7.793 -2.208 1.00 92.12 122 HIS A CA 1
ATOM 913 C C . HIS A 1 122 ? -7.663 -7.847 -1.651 1.00 92.12 122 HIS A C 1
ATOM 915 O O . HIS A 1 122 ? -6.737 -8.089 -2.400 1.00 92.12 122 HIS A O 1
ATOM 921 N N . GLY A 1 123 ? -7.439 -7.563 -0.372 1.00 92.00 123 GLY A N 1
ATOM 922 C CA . GLY A 1 123 ? -6.075 -7.542 0.157 1.00 92.00 123 GLY A CA 1
ATOM 923 C C . GLY A 1 123 ? -6.005 -7.610 1.667 1.00 92.00 123 GLY A C 1
ATOM 924 O O . GLY A 1 123 ? -7.030 -7.584 2.351 1.00 92.00 123 GLY A O 1
ATOM 925 N N . GLU A 1 124 ? -4.778 -7.654 2.165 1.00 96.25 124 GLU A N 1
ATOM 926 C CA . GLU A 1 124 ? -4.483 -7.724 3.590 1.00 96.25 124 GLU A CA 1
ATOM 927 C C . GLU A 1 124 ? -3.911 -6.395 4.069 1.00 96.25 124 GLU A C 1
ATOM 929 O O . GLU A 1 124 ? -3.092 -5.750 3.403 1.00 96.25 124 GLU A O 1
ATOM 934 N N . THR A 1 125 ? -4.364 -5.919 5.227 1.00 97.31 125 THR A N 1
ATOM 935 C CA . THR A 1 125 ? -3.843 -4.676 5.797 1.00 97.31 125 THR A CA 1
ATOM 936 C C . THR A 1 125 ? -3.728 -4.727 7.311 1.00 97.31 125 THR A C 1
ATOM 938 O O . THR A 1 125 ? -4.704 -4.940 8.019 1.00 97.31 125 THR A O 1
ATOM 941 N N . SER A 1 126 ? -2.551 -4.450 7.872 1.00 97.69 126 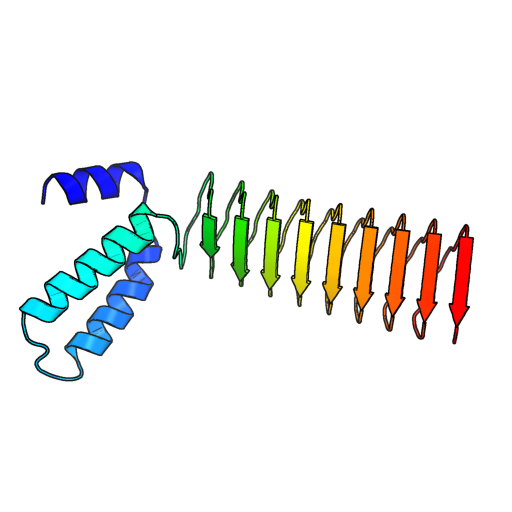SER A N 1
ATOM 942 C CA . SER A 1 126 ? -2.403 -4.519 9.336 1.00 97.69 126 SER A CA 1
ATOM 943 C C . SER A 1 126 ? -3.119 -3.358 10.040 1.00 97.69 126 SER A C 1
ATOM 945 O O . SER A 1 126 ? -3.771 -3.538 11.075 1.00 97.69 126 SER A O 1
ATOM 947 N N . SER A 1 127 ? -3.026 -2.136 9.499 1.00 97.75 127 SER A N 1
ATOM 948 C CA . SER A 1 127 ? -3.669 -0.970 10.110 1.00 97.75 127 SER A CA 1
ATOM 949 C C . SER A 1 127 ? -4.178 0.074 9.126 1.00 97.75 127 SER A C 1
ATOM 951 O O . SER A 1 127 ? -3.429 0.593 8.298 1.00 97.75 127 SER A O 1
ATOM 953 N N . VAL A 1 128 ? -5.438 0.474 9.307 1.00 98.31 128 VAL A N 1
ATOM 954 C CA . VAL A 1 128 ? -6.087 1.560 8.569 1.00 98.31 128 VAL A CA 1
ATOM 955 C C . VAL A 1 128 ? -6.557 2.648 9.524 1.00 98.31 128 VAL A C 1
ATOM 957 O O . VAL A 1 128 ? -7.355 2.425 10.437 1.00 98.31 128 VAL A O 1
ATOM 960 N N . LYS A 1 129 ? -6.120 3.888 9.294 1.00 98.50 129 LYS A N 1
ATOM 961 C CA . LYS A 1 129 ? -6.626 5.031 10.065 1.00 98.50 129 LYS A CA 1
ATOM 962 C C . LYS A 1 129 ? -7.993 5.500 9.560 1.00 98.50 129 LYS A C 1
ATOM 964 O O . LYS A 1 129 ? -8.858 5.785 10.384 1.00 98.50 129 LYS A O 1
ATOM 969 N N . GLN A 1 130 ? -8.160 5.640 8.249 1.00 98.12 130 GLN A N 1
ATOM 970 C CA . GLN A 1 130 ? -9.403 6.039 7.586 1.00 98.12 130 GLN A CA 1
ATOM 971 C C . GLN A 1 130 ? -9.531 5.274 6.270 1.00 98.12 130 GLN A C 1
ATOM 973 O O . GLN A 1 130 ? -8.614 5.355 5.453 1.00 98.12 130 GLN A O 1
ATOM 978 N N . GLY A 1 131 ? -10.641 4.581 6.026 1.00 96.69 131 GLY A N 1
ATOM 979 C CA . GLY A 1 131 ? -10.825 3.972 4.712 1.00 96.69 131 GLY A CA 1
ATOM 980 C C . GLY A 1 131 ? -12.178 3.348 4.422 1.00 96.69 131 GLY A C 1
ATOM 981 O O . GLY A 1 131 ? -13.014 3.198 5.311 1.00 96.69 131 GLY A O 1
ATOM 982 N N . LEU A 1 132 ? -12.368 2.992 3.153 1.00 97.00 132 LEU A N 1
ATOM 983 C CA . LEU A 1 132 ? -13.409 2.061 2.717 1.00 97.00 132 LEU A CA 1
ATOM 984 C C . LEU A 1 132 ? -12.730 0.741 2.376 1.00 97.00 132 LEU A C 1
ATOM 986 O O . LEU A 1 132 ? -11.748 0.741 1.637 1.00 97.00 132 LEU A O 1
ATOM 990 N N . LEU A 1 133 ? -13.217 -0.350 2.944 1.00 96.31 133 LEU A N 1
ATOM 991 C CA . LEU A 1 133 ? -12.611 -1.664 2.809 1.00 96.31 133 LEU A CA 1
ATOM 992 C C . LEU A 1 133 ? -13.647 -2.630 2.250 1.00 96.31 133 LEU A C 1
ATOM 994 O O . LEU A 1 133 ? -14.783 -2.660 2.726 1.00 96.31 133 LEU A O 1
ATOM 998 N N . SER A 1 134 ? -13.248 -3.405 1.249 1.00 94.31 134 SER A N 1
ATOM 999 C CA . SER A 1 134 ? -14.093 -4.418 0.629 1.00 94.31 134 SER A CA 1
ATOM 1000 C C . SER A 1 134 ? -13.310 -5.700 0.367 1.00 94.31 134 SER A C 1
ATOM 1002 O O . SER A 1 134 ? -12.192 -5.624 -0.134 1.00 94.31 134 SER A O 1
ATOM 1004 N N . HIS A 1 135 ? -13.878 -6.873 0.640 1.00 92.12 135 HIS A N 1
ATOM 1005 C CA . HIS A 1 135 ? -13.268 -8.150 0.241 1.00 92.12 135 HIS A CA 1
ATOM 1006 C C . HIS A 1 135 ? -11.826 -8.346 0.722 1.00 92.12 135 HIS A C 1
ATOM 1008 O O . HIS A 1 135 ? -10.978 -8.738 -0.065 1.00 92.12 135 HIS A O 1
ATOM 1014 N N . GLY A 1 136 ? -11.508 -8.050 1.980 1.00 91.56 136 GLY A N 1
ATOM 1015 C CA . GLY A 1 136 ? -10.139 -8.181 2.479 1.00 91.56 136 GLY A CA 1
ATOM 1016 C C . GLY A 1 136 ? -10.061 -8.441 3.971 1.00 91.56 136 GLY A C 1
ATOM 1017 O O . GLY A 1 136 ? -11.074 -8.411 4.672 1.00 91.56 136 GLY A O 1
ATOM 1018 N N . GLU A 1 137 ? -8.841 -8.655 4.441 1.00 95.62 137 GLU A N 1
ATOM 1019 C CA . GLU A 1 137 ? -8.534 -8.885 5.846 1.00 95.62 137 GLU A CA 1
ATOM 1020 C C . GLU A 1 137 ? -7.848 -7.655 6.430 1.00 95.62 137 GLU A C 1
ATOM 1022 O O . GLU A 1 137 ? -6.969 -7.040 5.817 1.00 95.62 137 GLU A O 1
ATOM 1027 N N . THR A 1 138 ? -8.260 -7.230 7.622 1.00 96.81 138 THR A N 1
ATOM 1028 C CA . THR A 1 138 ? -7.622 -6.092 8.284 1.00 96.81 138 THR A CA 1
ATOM 1029 C C . THR A 1 138 ? -7.515 -6.266 9.785 1.00 96.81 138 THR A C 1
ATOM 1031 O O . THR A 1 138 ? -8.508 -6.441 10.478 1.00 96.81 138 THR A O 1
ATOM 1034 N N . SER A 1 139 ? -6.319 -6.136 10.357 1.00 97.06 139 SER A N 1
ATOM 1035 C CA . SER A 1 139 ? -6.187 -6.325 11.809 1.00 97.06 139 SER A CA 1
ATOM 1036 C C . SER A 1 139 ? -6.836 -5.173 12.585 1.00 97.06 139 SER A C 1
ATOM 1038 O O . SER A 1 139 ? -7.559 -5.391 13.559 1.00 97.06 139 SER A O 1
ATOM 1040 N N . THR A 1 140 ? -6.600 -3.923 12.169 1.00 97.50 140 THR A N 1
ATOM 1041 C CA . THR A 1 140 ? -7.101 -2.743 12.890 1.00 97.50 140 THR A CA 1
ATOM 1042 C C . THR A 1 140 ? -7.629 -1.642 11.974 1.00 97.50 140 THR A C 1
ATOM 1044 O O . THR A 1 140 ? -6.929 -1.158 11.088 1.00 97.50 140 THR A O 1
ATOM 1047 N N . VAL A 1 141 ? -8.840 -1.155 12.257 1.00 97.94 141 VAL A N 1
ATOM 1048 C CA . VAL A 1 141 ? -9.430 0.021 11.604 1.00 97.94 141 VAL A CA 1
ATOM 1049 C C . VAL A 1 141 ? -9.823 1.063 12.644 1.00 97.94 141 VAL A C 1
ATOM 1051 O O . VAL A 1 141 ? -10.623 0.821 13.550 1.00 97.94 141 VAL A O 1
ATOM 1054 N N . LYS A 1 142 ? -9.301 2.285 12.513 1.00 98.12 142 LYS A N 1
ATOM 1055 C CA . LYS A 1 142 ? -9.717 3.389 13.388 1.00 98.12 142 LYS A CA 1
ATOM 1056 C C . LYS A 1 142 ? -11.052 3.992 12.947 1.00 98.12 142 LYS A C 1
ATOM 1058 O O . LYS A 1 142 ? -11.892 4.250 13.804 1.00 98.12 142 LYS A O 1
ATOM 1063 N N . GLN A 1 143 ? -11.216 4.268 11.657 1.00 97.75 143 GLN A N 1
ATOM 1064 C CA . GLN A 1 143 ? -12.433 4.815 11.054 1.00 97.75 143 GLN A CA 1
ATOM 1065 C C . GLN A 1 143 ? -12.648 4.168 9.686 1.00 97.75 143 GLN A C 1
ATOM 1067 O O . GLN A 1 143 ? -11.749 4.250 8.850 1.00 97.75 143 GLN A O 1
ATOM 1072 N N . GLY A 1 144 ? -13.809 3.575 9.421 1.00 96.00 144 GLY A N 1
ATOM 1073 C CA . GLY A 1 144 ? -14.073 3.087 8.070 1.00 96.00 144 GLY A CA 1
ATOM 1074 C C . GLY A 1 144 ? -15.472 2.567 7.791 1.00 96.00 144 GLY A C 1
ATOM 1075 O O . GLY A 1 144 ? -16.276 2.381 8.702 1.00 96.00 144 GLY A O 1
ATOM 1076 N N . LEU A 1 145 ? -15.743 2.346 6.506 1.00 96.19 145 LEU A N 1
ATOM 1077 C CA . LEU A 1 145 ? -16.863 1.521 6.053 1.00 96.19 145 LEU A CA 1
ATOM 1078 C C . LEU A 1 145 ? -16.283 0.202 5.560 1.00 96.19 145 LEU A C 1
ATOM 1080 O O . LEU A 1 145 ? -15.347 0.212 4.762 1.00 96.19 145 LEU A O 1
ATOM 1084 N N . LEU A 1 146 ? -16.798 -0.905 6.074 1.00 95.00 146 LEU A N 1
ATOM 1085 C CA . LEU A 1 146 ? -16.271 -2.235 5.813 1.00 95.00 146 LEU A CA 1
ATOM 1086 C C . LEU A 1 146 ? -17.373 -3.085 5.193 1.00 95.00 146 LEU A C 1
ATOM 1088 O O . LEU A 1 146 ? -18.496 -3.117 5.701 1.00 95.00 146 LEU A O 1
ATOM 1092 N N . SER A 1 147 ? -17.040 -3.776 4.111 1.00 93.69 147 SER A N 1
ATOM 1093 C CA . SER A 1 147 ? -17.946 -4.685 3.428 1.00 93.69 147 SER A CA 1
ATOM 1094 C C . SER A 1 147 ? -17.246 -5.991 3.071 1.00 93.69 147 SER A C 1
ATOM 1096 O O . SER A 1 147 ? -16.101 -5.966 2.631 1.00 93.69 147 SER A O 1
ATOM 1098 N N . HIS A 1 148 ? -17.916 -7.131 3.241 1.00 89.88 148 HIS A N 1
ATOM 1099 C CA . HIS A 1 148 ? -17.442 -8.415 2.712 1.00 89.88 148 HIS A CA 1
ATOM 1100 C C . HIS A 1 148 ? -16.006 -8.805 3.095 1.00 89.88 148 HIS A C 1
ATOM 1102 O O . HIS A 1 148 ? -15.289 -9.346 2.265 1.00 89.88 148 HIS A O 1
ATOM 1108 N N . GLY A 1 149 ? -15.567 -8.534 4.323 1.00 89.12 149 GLY A N 1
ATOM 1109 C CA . GLY A 1 149 ? -14.205 -8.837 4.766 1.00 89.12 149 GLY A CA 1
ATOM 1110 C C . GLY A 1 149 ? -14.126 -9.209 6.237 1.00 89.12 149 GLY A C 1
ATOM 1111 O O . GLY A 1 149 ? -15.129 -9.171 6.953 1.00 89.12 149 GLY A O 1
ATOM 1112 N N . GLU A 1 150 ? -12.918 -9.531 6.679 1.00 93.00 150 GLU A N 1
ATOM 1113 C CA . GLU A 1 150 ? -12.618 -9.884 8.062 1.00 93.00 150 GLU A CA 1
ATOM 1114 C C . GLU A 1 150 ? -11.842 -8.754 8.728 1.00 93.00 150 GLU A C 1
ATOM 1116 O O . GLU A 1 150 ? -10.924 -8.161 8.152 1.00 93.00 150 GLU A O 1
ATOM 1121 N N . THR A 1 151 ? -12.215 -8.391 9.953 1.00 94.56 151 THR A N 1
ATOM 1122 C CA . THR A 1 151 ? -11.482 -7.372 10.704 1.00 94.56 151 THR A CA 1
ATOM 1123 C C . THR A 1 151 ? -11.372 -7.694 12.183 1.00 94.56 151 THR A C 1
ATOM 1125 O O . THR A 1 151 ? -12.368 -7.894 12.866 1.00 94.56 151 THR A O 1
ATOM 1128 N N . SER A 1 152 ? -10.165 -7.689 12.749 1.00 95.69 152 SER A N 1
ATOM 1129 C CA . SER A 1 152 ? -10.017 -8.041 14.171 1.00 95.69 152 SER A CA 1
ATOM 1130 C C . SER A 1 152 ? -10.555 -6.939 15.096 1.00 95.69 152 SER A C 1
ATOM 1132 O O . SER A 1 152 ? -11.210 -7.219 16.106 1.00 95.69 152 SER A O 1
ATOM 1134 N N . SER A 1 153 ? -10.306 -5.663 14.773 1.00 95.88 153 SER A N 1
ATOM 1135 C CA . SER A 1 153 ? -10.763 -4.541 15.600 1.00 95.88 153 SER A CA 1
ATOM 1136 C C . SER A 1 153 ? -11.146 -3.285 14.826 1.00 95.88 153 SER A C 1
ATOM 1138 O O . SER A 1 153 ? -10.362 -2.762 14.032 1.00 95.88 153 SER A O 1
ATOM 1140 N N . VAL A 1 154 ? -12.320 -2.731 15.144 1.00 96.69 154 VAL A N 1
ATOM 1141 C CA . VAL A 1 154 ? -12.816 -1.456 14.614 1.00 96.69 154 VAL A CA 1
ATOM 1142 C C . VAL A 1 154 ? -13.123 -0.481 15.747 1.00 96.69 154 VAL A C 1
ATOM 1144 O O . VAL A 1 154 ? -13.927 -0.749 16.642 1.00 96.69 154 VAL A O 1
ATOM 1147 N N . LYS A 1 155 ? -12.531 0.717 15.698 1.00 97.31 155 LYS A N 1
ATOM 1148 C CA . LYS A 1 155 ? -12.865 1.776 16.661 1.00 97.31 155 LYS A CA 1
ATOM 1149 C C . LYS A 1 155 ? -14.160 2.503 16.292 1.00 97.31 155 LYS A C 1
ATOM 1151 O O . LYS A 1 155 ? -14.975 2.735 17.180 1.00 97.31 155 LYS A O 1
ATOM 1156 N N . GLN A 1 156 ? -14.306 2.911 15.033 1.00 96.69 156 GLN A N 1
ATOM 1157 C CA . GLN A 1 156 ? -15.475 3.609 14.491 1.00 96.69 156 GLN A CA 1
ATOM 1158 C C . GLN A 1 156 ? -15.780 3.087 13.085 1.00 96.69 156 GLN A C 1
ATOM 1160 O O . GLN A 1 156 ? -14.907 3.165 12.223 1.00 96.69 156 GLN A O 1
ATOM 1165 N N . GLY A 1 157 ? -16.991 2.602 12.814 1.00 94.19 157 GLY A N 1
ATOM 1166 C CA . GLY A 1 157 ? -17.331 2.229 11.441 1.00 94.19 157 GLY A CA 1
ATOM 1167 C C . GLY A 1 157 ? -18.757 1.766 11.188 1.00 94.19 157 GLY A C 1
ATOM 1168 O O . GLY A 1 157 ? -19.531 1.557 12.117 1.00 94.19 157 GLY A O 1
ATOM 1169 N N . LEU A 1 158 ? -19.087 1.613 9.908 1.00 94.19 158 LEU A N 1
ATOM 1170 C CA . LEU A 1 158 ? -20.270 0.878 9.457 1.00 94.19 158 LEU A CA 1
ATOM 1171 C C . LEU A 1 158 ? -19.787 -0.414 8.810 1.00 94.19 158 LEU A C 1
ATOM 1173 O O . LEU A 1 158 ? -18.869 -0.382 7.990 1.00 94.19 158 LEU A O 1
ATOM 1177 N N . LEU A 1 159 ? -20.365 -1.532 9.222 1.00 92.19 159 LEU A N 1
ATOM 1178 C CA . LEU A 1 159 ? -19.933 -2.862 8.831 1.00 92.19 159 LEU A CA 1
ATOM 1179 C C . LEU A 1 159 ? -21.100 -3.580 8.171 1.00 92.19 159 LEU A C 1
ATOM 1181 O O . LEU A 1 159 ? -22.184 -3.625 8.749 1.00 92.19 159 LEU A O 1
ATOM 1185 N N . SER A 1 160 ? -20.866 -4.141 6.988 1.00 91.94 160 SER A N 1
ATOM 1186 C CA . SER A 1 160 ? -21.871 -4.898 6.250 1.00 91.94 160 SER A CA 1
ATOM 1187 C C . SER A 1 160 ? -21.315 -6.207 5.713 1.00 91.94 160 SER A C 1
ATOM 1189 O O . SER A 1 160 ? -20.284 -6.208 5.047 1.00 91.94 160 SER A O 1
ATOM 1191 N N . HIS A 1 161 ? -22.031 -7.312 5.914 1.00 84.50 161 HIS A N 1
ATOM 1192 C CA . HIS A 1 161 ? -21.703 -8.607 5.302 1.00 84.50 161 HIS A CA 1
ATOM 1193 C C . HIS A 1 161 ? -20.252 -9.090 5.530 1.00 84.50 161 HIS A C 1
ATOM 1195 O O . HIS A 1 161 ? -19.650 -9.653 4.621 1.00 84.50 161 HIS A O 1
ATOM 1201 N N . GLY A 1 162 ? -19.675 -8.867 6.712 1.00 84.19 162 GLY A N 1
ATOM 1202 C CA . GLY A 1 162 ? -18.314 -9.294 7.056 1.00 84.19 162 GLY A CA 1
ATOM 1203 C C . GLY A 1 162 ? -18.189 -9.704 8.520 1.00 84.19 162 GLY A C 1
ATOM 1204 O O . GLY A 1 162 ? -19.117 -9.507 9.308 1.00 84.19 162 GLY A O 1
ATOM 1205 N N . GLU A 1 163 ? -17.038 -10.256 8.886 1.00 88.12 163 GLU A N 1
ATOM 1206 C CA . GLU A 1 163 ? -16.759 -10.693 10.252 1.00 88.12 163 GLU A CA 1
ATOM 1207 C C . GLU A 1 163 ? -15.916 -9.655 10.984 1.00 88.12 163 GLU A C 1
ATOM 1209 O O . GLU A 1 163 ? -14.950 -9.102 10.452 1.00 88.12 163 GLU A O 1
ATOM 1214 N N . THR A 1 164 ? -16.278 -9.345 12.229 1.00 90.62 164 THR A N 1
ATOM 1215 C CA . THR A 1 164 ? -15.453 -8.471 13.061 1.00 90.62 164 THR A CA 1
ATOM 1216 C C . THR A 1 164 ? -15.458 -8.895 14.513 1.00 90.62 164 THR A C 1
ATOM 1218 O O . THR A 1 164 ? -16.510 -8.959 15.143 1.00 90.62 164 THR A O 1
ATOM 1221 N N . SER A 1 165 ? -14.268 -9.140 15.065 1.00 92.19 165 SER A N 1
ATOM 1222 C CA . SER A 1 165 ? -14.141 -9.659 16.430 1.00 92.19 165 SER A CA 1
ATOM 1223 C C . SER A 1 165 ? -14.477 -8.604 17.486 1.00 92.19 165 SER A C 1
ATOM 1225 O O . SER A 1 165 ? -15.091 -8.918 18.503 1.00 92.19 165 SER A O 1
ATOM 1227 N N . THR A 1 166 ? -14.074 -7.344 17.277 1.00 93.62 166 THR A N 1
ATOM 1228 C CA . THR A 1 166 ? -14.324 -6.257 18.237 1.00 93.62 166 THR A CA 1
ATOM 1229 C C . THR A 1 166 ? -14.718 -4.948 17.559 1.00 93.62 166 THR A C 1
ATOM 1231 O O . THR A 1 166 ? -14.022 -4.456 16.672 1.00 93.62 166 THR A O 1
ATOM 1234 N N . VAL A 1 167 ? -15.807 -4.328 18.031 1.00 93.75 167 VAL A N 1
ATOM 1235 C CA . VAL A 1 167 ? -16.248 -2.997 17.584 1.00 93.75 167 VAL A CA 1
ATOM 1236 C C . VAL A 1 167 ? -16.507 -2.101 18.785 1.00 93.75 167 VAL A C 1
ATOM 1238 O O . VAL A 1 167 ? -17.303 -2.433 19.658 1.00 93.75 167 VAL A O 1
ATOM 1241 N N . LYS A 1 168 ? -15.842 -0.940 18.834 1.00 94.62 168 LYS A N 1
ATOM 1242 C CA . LYS A 1 168 ? -16.062 0.039 19.911 1.00 94.62 168 LYS A CA 1
ATOM 1243 C C . LYS A 1 168 ? -17.277 0.930 19.650 1.00 94.62 168 LYS A C 1
ATOM 1245 O O . LYS A 1 168 ? -18.041 1.206 20.569 1.00 94.62 168 LYS A O 1
ATOM 1250 N N . GLN A 1 169 ? -17.409 1.445 18.431 1.00 92.62 169 GLN A N 1
ATOM 1251 C CA . GLN A 1 169 ? -18.531 2.274 17.989 1.00 92.62 169 GLN A CA 1
ATOM 1252 C C . GLN A 1 169 ? -18.836 1.922 16.538 1.00 92.62 169 GLN A C 1
ATOM 1254 O O . GLN A 1 169 ? -17.980 2.083 15.673 1.00 92.62 169 GLN A O 1
ATOM 1259 N N . GLY A 1 170 ? -20.042 1.459 16.246 1.00 88.25 170 GLY A N 1
ATOM 1260 C CA . GLY A 1 170 ? -20.401 1.173 14.869 1.00 88.25 170 GLY A CA 1
ATOM 1261 C C . GLY A 1 170 ? -21.770 0.551 14.720 1.00 88.25 170 GLY A C 1
ATOM 1262 O O . GLY A 1 170 ? -22.377 0.127 15.701 1.00 88.25 170 GLY A O 1
ATOM 1263 N N . LEU A 1 171 ? -22.235 0.527 13.478 1.00 88.88 171 LEU A N 1
ATOM 1264 C CA . LEU A 1 171 ? -23.423 -0.211 13.082 1.00 88.88 171 LEU A CA 1
ATOM 1265 C C . LEU A 1 171 ? -22.966 -1.486 12.377 1.00 88.88 171 LEU A C 1
ATOM 1267 O O . LEU A 1 171 ? -22.127 -1.410 11.479 1.00 88.88 171 LEU A O 1
ATOM 1271 N N . LEU A 1 172 ? -23.528 -2.622 12.776 1.00 85.38 172 LEU A N 1
ATOM 1272 C CA . LEU A 1 172 ? -23.401 -3.878 12.046 1.00 85.38 172 LEU A CA 1
ATOM 1273 C C . LEU A 1 172 ? -24.718 -4.144 11.325 1.00 85.38 172 LEU A C 1
ATOM 1275 O O . LEU A 1 172 ? -25.763 -4.242 11.967 1.00 85.38 172 LEU A O 1
ATOM 1279 N N . SER A 1 173 ? -24.654 -4.267 10.005 1.00 80.62 173 SER A N 1
ATOM 1280 C CA . SER A 1 173 ? -25.711 -4.850 9.189 1.00 80.62 173 SER A CA 1
ATOM 1281 C C . SER A 1 173 ? -25.255 -6.220 8.693 1.00 80.62 173 SER A C 1
ATOM 1283 O O . SER A 1 173 ? -24.181 -6.353 8.105 1.00 80.62 173 SER A O 1
ATOM 1285 N N . HIS A 1 174 ? -26.062 -7.240 8.967 1.00 65.06 174 HIS A N 1
ATOM 1286 C CA . HIS A 1 174 ? -25.828 -8.595 8.475 1.00 65.06 174 HIS A CA 1
ATOM 1287 C C . HIS A 1 174 ? -26.417 -8.811 7.090 1.00 65.06 174 HIS A C 1
ATOM 1289 O O . HIS A 1 174 ? -27.476 -8.215 6.792 1.00 65.06 174 HIS A O 1
#

Sequence (174 aa):
MELVQKLERQFNLGSAGRAFDHNKKVLTSMGSIPSEFYSILSLIESLCILYGILWKDGETSSVKQGLLSHGETSTVKQGLLSHGETSSVKQGLLSHGETSSVKQGLSSHGETSTVKQGLLSHGETSSVKQGLLSHGETSTVKQGLLSHGETSSVKQGLLSHGETSTVKQGLLSH

Organism: NCBI:txid231223

=== Feature glossary ===
Legend for the data blocks above and below:

— What the protein is —

The amino-acid sequence is the protein's primary structure: the linear order of residues from the N-terminus to the C-terminus, written in one-letter code. Everything else here — the 3D coordinates, the secondary structure, the domain annotations — is ultimately a consequence of this string.

Functional annotations link the protein to curated databases. InterPro entries identify conserved domains and families by matching the sequence against member-database signatures (Pfam, PROSITE, CDD, …). Gene Ontology (GO) terms describe molecular function, biological process, and cellular component in a controlled vocabulary. CATH places the structure in a hierarchical fold classification (Class/Architecture/Top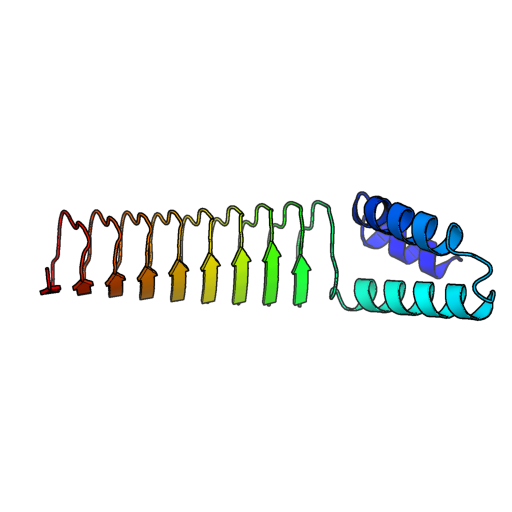ology/Homologous-superfamily). The organism is the source species.

— Where its atoms are —

Atomic coordinates in PDBx/mmCIF format — the same representation the Protein Data Bank distributes. Each line of the _atom_site loop places one backbone atom in Cartesian space (units: ångströms, origin: arbitrary).

The six renders are orthographic views along the three Cartesian axes in both directions. Representation (cartoon, sticks, or surface) and color scheme (sequence-rainbow or by-chain) vary across proteins so the training set covers all the common visualization conventions.

— Local backbone conformation —

Eight-state secondary structure (DSSP): H is the canonical α-helix, G the tighter 3₁₀-helix, I the wider π-helix; E/B are β-structure, T and S are turns and bends, and '-' is everything else. DSSP derives these from the pattern of main-chain N–H···O=C hydrogen bonds, not from the sequence.

Three-state secondary structure (P-SEA) collapses the eight DSSP classes into helix (a), strand (b), and coil (c). P-SEA assigns these from Cα geometry alone — distances and angles — without requiring backbone oxygens, so it works on any Cα trace.

φ (phi) and ψ (psi) are the two rotatable backbone dihedrals per residue: φ is the C(i-1)–N–Cα–C torsion, ψ is the N–Cα–C–N(i+1) torsion, both in degrees on (−180°, 180°]. α-helical residues cluster near (−60°, −45°); β-strand residues near (−120°, +130°). A Ramachandran plot is simply a scatter of (φ, ψ) for every residue.

— Global shape and packing —

The geometric summary reports three shape descriptors. Rg (radius of gyration) measures how spread out the Cα atoms are about their centre of mass; compact globular proteins have small Rg, elongated or unfolded ones large. Cα contacts (<8 Å, |i−j|>4) count long-range residue pairs in spatial proximity — high for tightly packed folds, near zero for rods or random coil. The bounding-box extents give the protein's footprint along x, y, z in Å.

SASA measures how much of the protein is reachable by solvent. It is computed by rolling a water-sized probe over the atomic surface and summing the exposed area (Å²). Per-residue SASA distinguishes core (buried, low SASA) from surface (exposed, high SASA) residues; total SASA is a whole-molecule size measure.

Plot images: a contact map (which residues are close in 3D, as an N×N binary image), a Ramachandran scatter (backbone torsion angles, revealing secondary-structure composition at a glance), and — for AlphaFold structures — a PAE heatmap (pairwise prediction confidence).

— Structural neighborhood —

A 3Di character summarizes, for each residue, the relative orientation of the Cα frame of its nearest spatial neighbor. Because it encodes fold topology rather than chemistry, 3Di alignments detect remote structural similarity that sequence alignment misses.

The Foldseek neighbor list gives the closest experimentally determined structures in the PDB, ranked by structural alignment. TM-score near 1 means near-identical fold; near 0.3 means only rough topology match. This is how one finds what a novel AlphaFold prediction most resembles in the solved-structure universe.

— Confidence and disorder —

For AlphaFold models, the B-factor field carries pLDDT — the model's own estimate of local accuracy on a 0–100 scale. Regions with pLDDT<50 should be treated as essentially unmodeled; they often correspond to intrinsically disordered segments.

Crystallographic B-factors measure how much each atom's electron density is smeared out, in Å². They rise in mobile loops and surface residues and fall in the buried interior. In AlphaFold models this column is repurposed to hold pLDDT instead.

Predicted Aligned Error (PAE) is an AlphaFold confidence matrix: entry (i, j) is the expected error in the position of residue j, in ångströms, when the prediction is superimposed on the true structure at residue i. Low PAE within a block of residues means that block is internally rigid and well-predicted; high PAE between two blocks means their relative placement is uncertain even if each block individually is confident.